Protein AF-A0A4Q6FA41-F1 (afdb_monomer_lite)

pLDDT: mean 92.42, std 6.44, range [72.94, 98.56]

Radius of gyration: 30.74 Å; chains: 1; bounding box: 58×24×78 Å

Secondary structure (DSSP, 8-state):
-HHHHHHHHHHHHHHHHHHHS-HHHHHHHHHHHHHHHHHHHHHHHHHHHHHHHHHHHHHHHHHHHHHHHHHHHHHHHHTT-TT----PPTT-S-HHHHHHHHHHHHHHHT-

Structure (mmCIF, N/CA/C/O backbone):
data_AF-A0A4Q6FA41-F1
#
_entry.id   AF-A0A4Q6FA41-F1
#
loop_
_atom_site.group_PDB
_atom_site.id
_atom_site.type_symbol
_atom_site.label_atom_id
_atom_site.label_alt_id
_atom_site.label_comp_id
_atom_site.label_asym_id
_atom_site.label_entity_id
_atom_site.label_seq_id
_atom_site.pdbx_PDB_ins_code
_atom_site.Cartn_x
_atom_site.Cartn_y
_atom_site.Cartn_z
_atom_site.occupancy
_atom_site.B_iso_or_equiv
_atom_site.auth_seq_id
_atom_site.auth_comp_id
_atom_site.auth_asym_id
_atom_site.auth_atom_id
_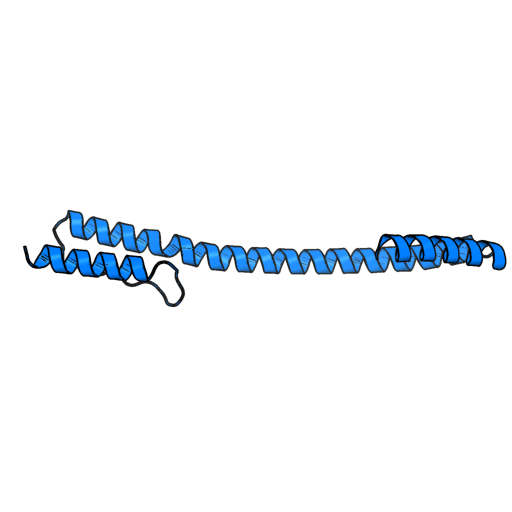atom_site.pdbx_PDB_model_num
ATOM 1 N N . MET A 1 1 ? 16.325 -17.301 -21.383 1.00 73.56 1 MET A N 1
ATOM 2 C CA . MET A 1 1 ? 15.711 -16.419 -22.402 1.00 73.56 1 MET A CA 1
ATOM 3 C C . MET A 1 1 ? 16.517 -15.136 -22.595 1.00 73.56 1 MET A C 1
ATOM 5 O O . MET A 1 1 ? 17.064 -14.962 -23.673 1.00 73.56 1 MET A O 1
ATOM 9 N N . PHE A 1 2 ? 16.708 -14.307 -21.562 1.00 78.25 2 PHE A N 1
ATOM 10 C CA . PHE A 1 2 ? 17.485 -13.058 -21.660 1.00 78.25 2 PHE A CA 1
ATOM 11 C C . PHE A 1 2 ? 18.937 -13.233 -22.136 1.00 78.25 2 PHE A C 1
ATOM 13 O O . PHE A 1 2 ? 19.375 -12.497 -23.010 1.00 78.25 2 PHE A O 1
ATOM 20 N N . THR A 1 3 ? 19.657 -14.255 -21.662 1.00 84.88 3 THR A N 1
ATOM 21 C CA . THR A 1 3 ? 21.039 -14.541 -22.101 1.00 84.88 3 THR A CA 1
ATOM 22 C C . THR A 1 3 ? 21.133 -14.858 -23.595 1.00 84.88 3 THR A C 1
ATOM 24 O O . THR A 1 3 ? 22.077 -14.445 -24.255 1.00 84.88 3 THR A O 1
ATOM 27 N N . ILE A 1 4 ? 20.138 -15.561 -24.147 1.00 87.44 4 ILE A N 1
ATOM 28 C CA . ILE A 1 4 ? 20.104 -15.930 -25.570 1.00 87.44 4 ILE A CA 1
ATOM 29 C C . ILE A 1 4 ? 19.866 -14.682 -26.422 1.00 87.44 4 ILE A C 1
ATOM 31 O O . ILE A 1 4 ? 20.550 -14.494 -27.423 1.00 87.44 4 ILE A O 1
ATOM 35 N N . ILE A 1 5 ? 18.936 -13.817 -26.005 1.00 85.06 5 ILE A N 1
ATOM 36 C CA . ILE A 1 5 ? 18.652 -12.544 -26.682 1.00 85.06 5 ILE A CA 1
ATOM 37 C C . ILE A 1 5 ? 19.896 -11.652 -26.659 1.00 85.06 5 ILE A C 1
ATOM 39 O O . ILE A 1 5 ? 20.304 -11.150 -27.700 1.00 85.06 5 ILE A O 1
ATOM 43 N N . TYR A 1 6 ? 20.541 -11.531 -25.498 1.00 81.31 6 TYR A N 1
ATOM 44 C CA . TYR A 1 6 ? 21.761 -10.747 -25.329 1.00 81.31 6 TYR A CA 1
ATOM 45 C C . TYR A 1 6 ? 22.886 -11.243 -26.248 1.00 81.31 6 TYR A C 1
ATOM 47 O O . TYR A 1 6 ? 23.408 -10.478 -27.049 1.00 81.31 6 TYR A O 1
ATOM 55 N N . VAL A 1 7 ? 23.211 -12.540 -26.219 1.00 89.56 7 VAL A N 1
ATOM 56 C CA . VAL A 1 7 ? 24.285 -13.108 -27.054 1.00 89.56 7 VAL A CA 1
ATOM 57 C C . VAL A 1 7 ? 23.999 -12.955 -28.552 1.00 89.56 7 VAL A C 1
ATOM 59 O O . VAL A 1 7 ? 24.913 -12.646 -29.313 1.00 89.56 7 VAL A O 1
ATOM 62 N N . ASN A 1 8 ? 22.750 -13.144 -28.992 1.00 89.12 8 ASN A N 1
ATOM 63 C CA . ASN A 1 8 ? 22.390 -12.955 -30.402 1.00 89.12 8 ASN A CA 1
ATOM 64 C C . ASN A 1 8 ? 22.478 -11.486 -30.831 1.00 89.12 8 ASN A C 1
ATOM 66 O O . ASN A 1 8 ? 22.925 -11.214 -31.941 1.00 89.12 8 ASN A O 1
ATOM 70 N N . PHE A 1 9 ? 22.107 -10.550 -29.955 1.00 86.44 9 PHE A N 1
ATOM 71 C CA . PHE A 1 9 ? 22.211 -9.120 -30.234 1.00 86.44 9 PHE A CA 1
ATOM 72 C C . PHE A 1 9 ? 23.669 -8.674 -30.413 1.00 86.44 9 PHE A C 1
ATOM 74 O O . PHE A 1 9 ? 23.971 -7.982 -31.379 1.00 86.44 9 PHE A O 1
ATOM 81 N N . TYR A 1 10 ? 24.583 -9.135 -29.551 1.00 84.12 10 TYR A N 1
ATOM 82 C CA . TYR A 1 10 ? 26.016 -8.839 -29.693 1.00 84.12 10 TYR A CA 1
ATOM 83 C C . TYR A 1 10 ? 26.604 -9.403 -30.989 1.00 84.12 10 TYR A C 1
ATOM 85 O O . TYR A 1 10 ? 27.302 -8.691 -31.699 1.00 84.12 10 TYR A O 1
ATOM 93 N N . ARG A 1 11 ? 26.264 -10.647 -31.354 1.00 89.81 11 ARG A N 1
ATOM 94 C CA . ARG A 1 11 ? 26.722 -11.233 -32.628 1.00 89.81 11 ARG A CA 1
ATOM 95 C C . ARG A 1 11 ? 26.193 -10.483 -33.845 1.00 89.81 11 ARG A C 1
ATOM 97 O O . ARG A 1 11 ? 26.917 -10.317 -34.817 1.00 89.81 11 ARG A O 1
ATOM 104 N N . PHE A 1 12 ? 24.929 -10.065 -33.807 1.00 86.44 12 PHE A N 1
ATOM 105 C CA . PHE A 1 12 ? 24.342 -9.262 -34.874 1.00 86.44 12 PHE A CA 1
ATOM 106 C C . PHE A 1 12 ? 25.046 -7.908 -34.996 1.00 86.44 12 PHE A C 1
ATOM 108 O O . PHE A 1 12 ? 25.385 -7.498 -36.100 1.00 86.44 12 PHE A O 1
ATOM 115 N N . TYR A 1 13 ? 25.307 -7.249 -33.866 1.00 82.56 13 TYR A N 1
ATOM 116 C CA . TYR A 1 13 ? 26.037 -5.987 -33.822 1.00 82.56 13 TYR A CA 1
ATOM 117 C C . TYR A 1 13 ? 27.440 -6.106 -34.431 1.00 82.56 13 TYR A C 1
ATOM 119 O O . TYR A 1 13 ? 27.781 -5.325 -35.318 1.00 82.56 13 TYR A O 1
ATOM 127 N N . ASP A 1 14 ? 28.213 -7.117 -34.023 1.00 84.19 14 ASP A N 1
ATOM 128 C CA . ASP A 1 14 ? 29.558 -7.359 -34.558 1.00 84.19 14 ASP A CA 1
ATOM 129 C C . ASP A 1 14 ? 29.528 -7.615 -36.075 1.00 84.19 14 ASP A C 1
ATOM 131 O O . ASP A 1 14 ? 30.332 -7.048 -36.813 1.00 84.19 14 ASP A O 1
ATOM 135 N N . LEU A 1 15 ? 28.553 -8.393 -36.559 1.00 84.19 15 LEU A N 1
ATOM 136 C CA . LEU A 1 15 ? 28.385 -8.698 -37.983 1.00 84.19 15 LEU A CA 1
ATOM 137 C C . LEU A 1 15 ? 28.007 -7.460 -38.810 1.00 84.19 15 LEU A C 1
ATOM 139 O O . LEU A 1 15 ? 28.502 -7.285 -39.919 1.00 84.19 15 LEU A O 1
ATOM 143 N N . VAL A 1 16 ? 27.148 -6.580 -38.289 1.00 83.06 16 VAL A N 1
ATOM 144 C CA . VAL A 1 16 ? 26.809 -5.317 -38.965 1.00 83.06 16 VAL A CA 1
ATOM 145 C C . VAL A 1 16 ? 28.043 -4.426 -39.082 1.00 83.06 16 VAL A C 1
ATOM 147 O O . VAL A 1 16 ? 28.283 -3.872 -40.153 1.00 83.06 16 VAL A O 1
ATOM 150 N N . LEU A 1 17 ? 28.843 -4.323 -38.018 1.00 81.69 17 LEU A N 1
ATOM 151 C CA . LEU A 1 17 ? 30.077 -3.537 -38.020 1.00 81.69 17 LEU A CA 1
ATOM 152 C C . LEU A 1 17 ? 31.117 -4.067 -39.010 1.00 81.69 17 LEU A C 1
ATOM 154 O O . LEU A 1 17 ? 31.739 -3.276 -39.714 1.00 81.69 17 LEU A O 1
ATOM 158 N N . GLU A 1 18 ? 31.281 -5.388 -39.080 1.00 83.94 18 GLU A N 1
ATOM 159 C CA . GLU A 1 18 ? 32.205 -6.043 -40.010 1.00 83.94 18 GLU A CA 1
ATOM 160 C C . GLU A 1 18 ? 31.796 -5.835 -41.477 1.00 83.94 18 GLU A C 1
ATOM 162 O O . GLU A 1 18 ? 32.654 -5.689 -42.345 1.00 83.94 18 GLU A O 1
ATOM 167 N N . LEU A 1 19 ? 30.490 -5.779 -41.761 1.00 81.31 19 LEU A N 1
ATOM 168 C CA . LEU A 1 19 ? 29.971 -5.664 -43.125 1.00 81.31 19 LEU A CA 1
ATOM 169 C C . LEU A 1 19 ? 29.823 -4.228 -43.642 1.00 81.31 19 LEU A C 1
ATOM 171 O O . LEU A 1 19 ? 29.673 -4.058 -44.852 1.00 81.31 19 LEU A O 1
ATOM 175 N N . THR A 1 20 ? 29.804 -3.210 -42.773 1.00 74.50 20 THR A N 1
ATOM 176 C CA . THR A 1 20 ? 29.440 -1.843 -43.196 1.00 74.50 20 THR A CA 1
ATOM 177 C C . THR A 1 20 ? 30.549 -0.798 -43.129 1.00 74.50 20 THR A C 1
ATOM 179 O O . THR A 1 20 ? 30.380 0.230 -43.762 1.00 74.50 20 THR A O 1
ATOM 182 N N . ASP A 1 21 ? 31.671 -0.996 -42.430 1.00 79.44 21 ASP A N 1
ATOM 183 C CA . ASP A 1 21 ? 32.702 0.050 -42.182 1.00 79.44 21 ASP A CA 1
ATOM 184 C C . ASP A 1 21 ? 32.140 1.376 -41.592 1.00 79.44 21 ASP A C 1
ATOM 186 O O . ASP A 1 21 ? 32.838 2.371 -41.424 1.00 79.44 21 ASP A O 1
ATOM 190 N N . LEU A 1 22 ? 30.861 1.380 -41.192 1.00 81.50 22 LEU A N 1
ATOM 191 C CA . LEU A 1 22 ? 30.103 2.506 -40.640 1.00 81.50 22 LEU A CA 1
ATOM 192 C C . LEU A 1 22 ? 30.112 2.471 -39.108 1.00 81.50 22 LEU A C 1
ATOM 194 O O . LEU A 1 22 ? 29.097 2.695 -38.446 1.00 81.50 22 LEU A O 1
ATOM 198 N N . ARG A 1 23 ? 31.262 2.131 -38.517 1.00 79.62 23 ARG A N 1
ATOM 199 C CA . ARG A 1 23 ? 31.352 1.857 -37.077 1.00 79.62 23 ARG A CA 1
ATOM 200 C C . ARG A 1 23 ? 30.878 3.022 -36.223 1.00 79.62 23 ARG A C 1
ATOM 202 O O . ARG A 1 23 ? 30.188 2.799 -35.228 1.00 79.62 23 ARG A O 1
ATOM 209 N N . GLU A 1 24 ? 31.235 4.238 -36.610 1.00 84.38 24 GLU A N 1
ATOM 210 C CA . GLU A 1 24 ? 30.852 5.447 -35.886 1.00 84.38 24 GLU A CA 1
ATOM 211 C C . GLU A 1 24 ? 29.346 5.721 -36.003 1.00 84.38 24 GLU A C 1
ATOM 213 O O . GLU A 1 24 ? 28.680 5.813 -34.974 1.00 84.38 24 GLU A O 1
ATOM 218 N N . GLU A 1 25 ? 28.778 5.709 -37.215 1.00 86.38 25 GLU A N 1
ATOM 219 C CA . GLU A 1 25 ? 27.338 5.931 -37.440 1.00 86.38 25 GLU A CA 1
ATOM 220 C C . GLU A 1 25 ? 26.462 4.906 -36.705 1.00 86.38 25 GLU A C 1
ATOM 222 O O . GLU A 1 25 ? 25.506 5.270 -36.018 1.00 86.38 25 GLU A O 1
ATOM 227 N N . VAL A 1 26 ? 26.801 3.614 -36.789 1.00 84.38 26 VAL A N 1
ATOM 228 C CA . VAL A 1 26 ? 26.044 2.556 -36.099 1.00 84.38 26 VAL A CA 1
ATOM 229 C C . VAL A 1 26 ? 26.127 2.737 -34.581 1.00 84.38 26 VAL A C 1
ATOM 231 O O . VAL A 1 26 ? 25.121 2.586 -33.883 1.00 84.38 26 VAL A O 1
ATOM 234 N N . THR A 1 27 ? 27.303 3.096 -34.059 1.00 83.25 27 THR A N 1
ATOM 235 C CA . THR A 1 27 ? 27.495 3.334 -32.622 1.00 83.25 27 THR A CA 1
ATOM 236 C C . THR A 1 27 ? 26.678 4.537 -32.143 1.00 83.25 27 THR A C 1
ATOM 238 O O . THR A 1 27 ? 26.032 4.459 -31.096 1.00 83.25 27 THR A O 1
ATOM 241 N N . GLU A 1 28 ? 26.656 5.637 -32.897 1.00 88.69 28 GLU A N 1
ATOM 242 C CA . GLU A 1 28 ? 25.869 6.829 -32.562 1.00 88.69 28 GLU A CA 1
ATOM 243 C C . GLU A 1 28 ? 24.365 6.552 -32.563 1.00 88.69 28 GLU A C 1
ATOM 245 O O . GLU A 1 28 ? 23.667 6.899 -31.603 1.00 88.69 28 GLU A O 1
ATOM 250 N N . ILE A 1 29 ? 23.870 5.857 -33.592 1.00 88.06 29 ILE A N 1
ATOM 251 C CA . ILE A 1 29 ? 22.463 5.463 -33.681 1.00 88.06 29 ILE A CA 1
ATOM 252 C C . ILE A 1 29 ? 22.088 4.618 -32.462 1.00 88.06 29 ILE A C 1
ATOM 254 O O . ILE A 1 29 ? 21.125 4.940 -31.761 1.00 88.06 29 ILE A O 1
ATOM 258 N N . LEU A 1 30 ? 22.864 3.580 -32.146 1.00 85.25 30 LEU A N 1
ATOM 259 C CA . LEU A 1 30 ? 22.582 2.722 -30.994 1.00 85.25 30 LEU A CA 1
ATOM 260 C C . LEU A 1 30 ? 22.643 3.478 -29.670 1.00 85.25 30 LEU A C 1
ATOM 262 O O . LEU A 1 30 ? 21.768 3.280 -28.829 1.00 85.25 30 LEU A O 1
ATOM 266 N N . ASN A 1 31 ? 23.615 4.372 -29.488 1.00 87.50 31 ASN A N 1
ATOM 267 C CA . ASN A 1 31 ? 23.694 5.207 -28.293 1.00 87.50 31 ASN A CA 1
ATOM 268 C C . ASN A 1 31 ? 22.444 6.079 -28.129 1.00 87.50 31 ASN A C 1
ATOM 270 O O . ASN A 1 31 ? 21.916 6.170 -27.019 1.00 87.50 31 ASN A O 1
ATOM 274 N N . SER A 1 32 ? 21.919 6.657 -29.213 1.00 91.00 32 SER A N 1
ATOM 275 C CA . SER A 1 32 ? 20.680 7.444 -29.164 1.00 91.00 32 SER A CA 1
ATOM 276 C C . SER A 1 32 ? 19.465 6.593 -28.758 1.00 91.00 32 SER A C 1
ATOM 278 O O . SER A 1 32 ? 18.689 6.989 -27.883 1.00 91.00 32 SER A O 1
ATOM 280 N N . TYR A 1 33 ? 19.344 5.375 -29.300 1.00 90.94 33 TYR A N 1
ATOM 281 C CA . TYR A 1 33 ? 18.287 4.431 -28.931 1.00 90.94 33 TYR A CA 1
ATOM 282 C C . TYR A 1 33 ? 18.412 3.954 -27.483 1.00 90.94 33 TYR A C 1
ATOM 284 O O . TYR A 1 33 ? 17.406 3.882 -26.772 1.00 90.94 33 TYR A O 1
ATOM 292 N N . ILE A 1 34 ? 19.628 3.648 -27.022 1.00 89.69 34 ILE A N 1
ATOM 293 C CA . ILE A 1 34 ? 19.894 3.231 -25.642 1.00 89.69 34 ILE A CA 1
ATOM 294 C C . ILE A 1 34 ? 19.538 4.365 -24.683 1.00 89.69 34 ILE A C 1
ATOM 296 O O . ILE A 1 34 ? 18.799 4.130 -23.730 1.00 89.69 34 ILE A O 1
ATOM 300 N N . GLN A 1 35 ? 19.992 5.595 -24.939 1.00 91.94 35 GLN A N 1
ATOM 301 C CA . GLN A 1 35 ? 19.670 6.749 -24.095 1.00 91.94 35 GLN A CA 1
ATOM 302 C C . GLN A 1 35 ? 18.162 7.007 -24.037 1.00 91.94 35 GLN A C 1
ATOM 304 O O . GLN A 1 35 ? 17.613 7.144 -22.943 1.00 91.94 35 GLN A O 1
ATOM 309 N N . GLY A 1 36 ? 17.472 6.995 -25.182 1.00 93.75 36 GLY A N 1
ATOM 310 C CA . GLY A 1 36 ? 16.015 7.134 -25.221 1.00 93.75 36 GLY A CA 1
ATOM 311 C C . GLY A 1 36 ? 15.311 6.032 -24.426 1.00 93.75 36 GLY A C 1
ATOM 312 O O . GLY A 1 36 ? 14.436 6.311 -23.607 1.00 93.75 36 GLY A O 1
ATOM 313 N N . THR A 1 37 ? 15.742 4.782 -24.600 1.00 92.81 37 THR A N 1
ATOM 314 C CA . THR A 1 37 ? 15.199 3.631 -23.864 1.00 92.81 37 THR A CA 1
ATOM 315 C C . THR A 1 37 ? 15.428 3.765 -22.359 1.00 92.81 37 THR A C 1
ATOM 317 O O . THR A 1 37 ? 14.507 3.529 -21.580 1.00 92.81 37 THR A O 1
ATOM 320 N N . LEU A 1 38 ? 16.622 4.186 -21.930 1.00 95.06 38 LEU A N 1
ATOM 321 C CA . LEU A 1 38 ? 16.942 4.403 -20.519 1.00 95.06 38 LEU A CA 1
ATOM 322 C C . LEU A 1 38 ? 16.059 5.488 -19.896 1.00 95.06 38 LEU A C 1
ATOM 324 O O . LEU A 1 38 ? 15.543 5.281 -18.800 1.00 95.06 38 LEU A O 1
ATOM 328 N N . VAL A 1 39 ? 15.826 6.604 -20.592 1.00 96.81 39 VAL A N 1
ATOM 329 C CA . VAL A 1 39 ? 14.930 7.671 -20.110 1.00 96.81 39 VAL A CA 1
ATOM 330 C C . VAL A 1 39 ? 13.511 7.140 -19.898 1.00 96.81 39 VAL A C 1
ATOM 332 O O . VAL A 1 39 ? 12.928 7.356 -18.833 1.00 96.81 39 VAL A O 1
ATOM 335 N N . TRP A 1 40 ? 12.968 6.391 -20.861 1.00 96.75 40 TRP A N 1
ATOM 336 C CA . TRP A 1 40 ? 11.638 5.787 -20.733 1.00 96.75 40 TRP A CA 1
ATOM 337 C C . TRP A 1 40 ? 11.560 4.753 -19.609 1.00 96.75 40 TRP A C 1
ATOM 339 O O . TRP A 1 40 ? 10.575 4.731 -18.871 1.00 96.75 40 TRP A O 1
ATOM 349 N N . LEU A 1 41 ? 12.595 3.927 -19.438 1.00 96.75 41 LEU A N 1
ATOM 350 C CA . LEU A 1 41 ? 12.668 2.954 -18.347 1.00 96.75 41 LEU A CA 1
ATOM 351 C C . LEU A 1 41 ? 12.698 3.635 -16.977 1.00 96.75 41 LEU A C 1
ATOM 353 O O . LEU A 1 41 ? 11.972 3.216 -16.077 1.00 96.75 41 LEU A O 1
ATOM 357 N N . LEU A 1 42 ? 13.491 4.698 -16.819 1.00 97.31 42 LEU A N 1
ATOM 358 C CA . LEU A 1 42 ? 13.547 5.464 -15.573 1.00 97.31 42 LEU A CA 1
ATOM 359 C C . LEU A 1 42 ? 12.205 6.134 -15.268 1.00 97.31 42 LEU A C 1
ATOM 361 O O . LEU A 1 42 ? 11.746 6.082 -14.128 1.00 97.31 42 LEU A O 1
ATOM 365 N N . LEU A 1 43 ? 11.545 6.705 -16.279 1.00 98.12 43 LEU A N 1
ATOM 366 C CA . LEU A 1 43 ? 10.216 7.294 -16.124 1.00 98.12 43 LEU A CA 1
ATOM 367 C C . LEU A 1 43 ? 9.183 6.239 -15.701 1.00 98.12 43 LEU A C 1
ATOM 369 O O . LEU A 1 43 ? 8.433 6.455 -14.751 1.00 98.12 43 LEU A O 1
ATOM 373 N N . ALA A 1 44 ? 9.167 5.083 -16.368 1.00 97.50 44 ALA A N 1
ATOM 374 C CA . ALA A 1 44 ? 8.266 3.983 -16.037 1.00 97.50 44 ALA A CA 1
ATOM 375 C C . ALA A 1 44 ? 8.508 3.463 -14.613 1.00 97.50 44 ALA A C 1
ATOM 377 O O . ALA A 1 44 ? 7.555 3.273 -13.855 1.00 97.50 44 ALA A O 1
ATOM 378 N N . PHE A 1 45 ? 9.774 3.291 -14.222 1.00 98.06 45 PHE A N 1
ATOM 379 C CA . PHE A 1 45 ? 10.146 2.890 -12.868 1.00 98.06 45 PHE A CA 1
ATOM 380 C C . PHE A 1 45 ? 9.692 3.918 -11.829 1.00 98.06 45 PHE A C 1
ATOM 382 O O . PHE A 1 45 ? 9.130 3.547 -10.801 1.00 98.06 45 PHE A O 1
ATOM 389 N N . PHE A 1 46 ? 9.880 5.208 -12.106 1.00 98.31 46 PHE A N 1
ATOM 390 C CA . PHE A 1 46 ? 9.453 6.280 -11.215 1.00 98.31 46 PHE A CA 1
ATOM 391 C C . PHE A 1 46 ? 7.931 6.295 -11.023 1.00 98.31 46 PHE A C 1
ATOM 393 O O . PHE A 1 46 ? 7.452 6.345 -9.891 1.00 98.31 46 PHE A O 1
ATOM 400 N N . VAL A 1 47 ? 7.157 6.169 -12.104 1.00 98.50 47 VAL A N 1
ATOM 401 C CA . VAL A 1 47 ? 5.689 6.077 -12.033 1.00 98.50 47 VAL A CA 1
ATOM 402 C C . VAL A 1 47 ? 5.254 4.841 -11.245 1.00 98.50 47 VAL A C 1
ATOM 404 O O . VAL A 1 47 ? 4.413 4.942 -10.351 1.00 98.50 47 VAL A O 1
ATOM 407 N N . TYR A 1 48 ? 5.854 3.682 -11.520 1.00 98.25 48 TYR A N 1
ATOM 408 C CA . TYR A 1 48 ? 5.583 2.448 -10.783 1.00 98.25 48 TYR A CA 1
ATOM 409 C C . TYR A 1 48 ? 5.882 2.591 -9.284 1.00 98.25 48 TYR A C 1
ATOM 411 O O . TYR A 1 48 ? 5.079 2.178 -8.441 1.00 98.25 48 TYR A O 1
ATOM 419 N N . PHE A 1 49 ? 7.012 3.212 -8.944 1.00 98.44 49 PHE A N 1
ATOM 420 C CA . PHE A 1 49 ? 7.394 3.492 -7.567 1.00 98.44 49 PHE A CA 1
ATOM 421 C C . PHE A 1 49 ? 6.352 4.372 -6.868 1.00 98.44 49 PHE A C 1
ATOM 423 O O . PHE A 1 49 ? 5.879 4.011 -5.790 1.00 98.44 49 PHE A O 1
ATOM 430 N N . LEU A 1 50 ? 5.923 5.471 -7.498 1.00 98.56 50 LEU A N 1
ATOM 431 C CA . LEU A 1 50 ? 4.900 6.360 -6.939 1.00 98.56 50 LEU A CA 1
ATOM 432 C C . LEU A 1 50 ? 3.568 5.642 -6.698 1.00 98.56 50 LEU A C 1
ATOM 434 O O . LEU A 1 50 ? 2.973 5.798 -5.630 1.00 98.56 50 LEU A O 1
ATOM 438 N N . ILE A 1 51 ? 3.119 4.823 -7.653 1.00 98.56 51 ILE A N 1
ATOM 439 C CA . ILE A 1 51 ? 1.897 4.019 -7.509 1.00 98.56 51 ILE A CA 1
ATOM 440 C C . ILE A 1 51 ? 2.035 3.054 -6.327 1.00 98.56 51 ILE A C 1
ATOM 442 O O . ILE A 1 51 ? 1.150 2.982 -5.476 1.00 98.56 51 ILE A O 1
ATOM 446 N N . THR A 1 52 ? 3.163 2.350 -6.238 1.00 98.31 52 THR A N 1
ATOM 447 C CA . THR A 1 52 ? 3.425 1.372 -5.175 1.00 98.31 52 THR A CA 1
ATOM 448 C C . THR A 1 52 ? 3.437 2.031 -3.797 1.00 98.31 52 THR A C 1
ATOM 450 O O . THR A 1 52 ? 2.809 1.524 -2.865 1.00 98.31 52 THR A O 1
ATOM 453 N N . VAL A 1 53 ? 4.095 3.186 -3.660 1.00 98.38 53 VAL A N 1
ATOM 454 C CA . VAL A 1 53 ? 4.104 3.971 -2.418 1.00 98.38 53 VAL A CA 1
ATOM 455 C C . VAL A 1 53 ? 2.693 4.440 -2.064 1.00 98.38 53 VAL A C 1
ATOM 457 O O . VAL A 1 53 ? 2.265 4.267 -0.924 1.00 98.38 53 VAL A O 1
ATOM 460 N N . GLY A 1 54 ? 1.937 4.963 -3.034 1.00 98.19 54 GLY A N 1
ATOM 461 C CA . GLY A 1 54 ? 0.559 5.409 -2.821 1.00 98.19 54 GLY A CA 1
ATOM 462 C C . GLY A 1 54 ? -0.356 4.289 -2.319 1.00 98.19 54 GLY A C 1
ATOM 463 O O . GLY A 1 54 ? -1.060 4.461 -1.321 1.00 98.19 54 GLY A O 1
ATOM 464 N N . ILE A 1 55 ? -0.293 3.113 -2.952 1.00 97.44 55 ILE A N 1
ATOM 465 C CA . ILE A 1 55 ? -1.037 1.920 -2.525 1.00 97.44 55 ILE A CA 1
ATOM 466 C C . ILE A 1 55 ? -0.598 1.491 -1.120 1.00 97.44 55 ILE A C 1
ATOM 468 O O . ILE A 1 55 ? -1.441 1.243 -0.258 1.00 97.44 55 ILE A O 1
ATOM 472 N N . SER A 1 56 ? 0.709 1.454 -0.856 1.00 97.00 56 SER A N 1
ATOM 473 C CA . SER A 1 56 ? 1.249 1.036 0.443 1.00 97.00 56 SER A CA 1
ATOM 474 C C . SER A 1 56 ? 0.762 1.936 1.581 1.00 97.00 56 SER A C 1
ATOM 476 O O . SER A 1 56 ? 0.317 1.439 2.617 1.00 97.00 56 SER A O 1
ATOM 478 N N . ILE A 1 57 ? 0.779 3.256 1.382 1.00 96.44 57 ILE A N 1
ATOM 479 C CA . ILE A 1 57 ? 0.273 4.235 2.353 1.00 96.44 57 ILE A CA 1
ATOM 480 C C . ILE A 1 57 ? -1.230 4.037 2.577 1.00 96.44 57 ILE A C 1
ATOM 482 O O . ILE A 1 57 ? -1.679 3.970 3.724 1.00 96.44 57 ILE A O 1
ATOM 486 N N . PHE A 1 58 ? -2.006 3.887 1.499 1.00 94.69 58 PHE A N 1
ATOM 487 C CA . PHE A 1 58 ? -3.451 3.673 1.577 1.00 94.69 58 PHE A CA 1
ATOM 488 C C . PHE A 1 58 ? -3.814 2.436 2.415 1.00 94.69 58 PHE A C 1
ATOM 490 O O . PHE A 1 58 ? -4.644 2.524 3.323 1.00 94.69 58 PHE A O 1
ATOM 497 N N . PHE A 1 59 ? -3.160 1.299 2.168 1.00 94.19 59 PHE A N 1
ATOM 498 C CA . PHE A 1 59 ? -3.388 0.076 2.943 1.00 94.19 59 PHE A CA 1
ATOM 499 C C . PHE A 1 59 ? -2.892 0.195 4.388 1.00 94.19 59 PHE A C 1
ATOM 501 O O . PHE A 1 59 ? -3.588 -0.223 5.312 1.00 94.19 59 PHE A O 1
ATOM 508 N N . THR A 1 60 ? -1.737 0.825 4.610 1.00 95.00 60 THR A N 1
ATOM 509 C CA . THR A 1 60 ? -1.177 1.012 5.957 1.00 95.00 60 THR A CA 1
ATOM 510 C C . THR A 1 60 ? -2.113 1.829 6.847 1.00 95.00 60 THR A C 1
ATOM 512 O O . THR A 1 60 ? -2.347 1.465 8.000 1.00 95.00 60 THR A O 1
ATOM 515 N N . HIS A 1 61 ? -2.725 2.893 6.320 1.00 91.44 61 HIS A N 1
ATOM 516 C CA . HIS A 1 61 ? -3.698 3.677 7.083 1.00 91.44 61 HIS A CA 1
ATOM 517 C C . HIS A 1 61 ? -4.958 2.884 7.443 1.00 91.44 61 HIS A C 1
ATOM 519 O O . HIS A 1 61 ? -5.474 3.056 8.548 1.00 91.44 61 HIS A O 1
ATOM 525 N N . ARG A 1 62 ? -5.422 1.991 6.562 1.00 93.31 62 ARG A N 1
ATOM 526 C CA . ARG A 1 62 ? -6.572 1.107 6.824 1.00 93.31 62 ARG A CA 1
ATOM 527 C C . ARG A 1 62 ? -6.277 -0.000 7.836 1.00 93.31 62 ARG A C 1
ATOM 529 O O . ARG A 1 62 ? -7.197 -0.473 8.496 1.00 93.31 62 ARG A O 1
ATOM 536 N N . LEU A 1 63 ? -5.010 -0.387 7.981 1.00 93.56 63 LEU A N 1
ATOM 537 C CA . LEU A 1 63 ? -4.549 -1.333 9.001 1.00 93.56 63 LEU A CA 1
ATOM 538 C C . LEU A 1 63 ? -4.358 -0.659 10.367 1.00 93.56 63 LEU A C 1
ATOM 540 O O . LEU A 1 63 ? -4.801 -1.180 11.386 1.00 93.56 63 LEU A O 1
ATOM 544 N N . ILE A 1 64 ? -3.706 0.507 10.408 1.00 94.25 64 ILE A N 1
ATOM 545 C CA . ILE A 1 64 ? -3.358 1.181 11.670 1.00 94.25 64 ILE A CA 1
ATOM 546 C C . ILE A 1 64 ? -4.539 1.989 12.227 1.00 94.25 64 ILE A C 1
ATOM 548 O O . ILE A 1 64 ? -4.688 2.084 13.445 1.00 94.25 64 ILE A O 1
ATOM 552 N N . GLY A 1 65 ? -5.406 2.546 11.377 1.00 91.12 65 GLY A N 1
ATOM 553 C CA . GLY A 1 65 ? -6.565 3.356 11.781 1.00 91.12 65 GLY A CA 1
ATOM 554 C C . GLY A 1 65 ? -7.446 2.725 12.876 1.00 91.12 65 GLY A C 1
ATOM 555 O O . GLY A 1 65 ? -7.695 3.387 13.892 1.00 91.12 65 GLY A O 1
ATOM 556 N N . PRO A 1 66 ? -7.849 1.446 12.745 1.00 95.88 66 PRO A N 1
ATOM 557 C CA . PRO A 1 66 ? -8.639 0.721 13.745 1.00 95.88 66 PRO A CA 1
ATOM 558 C C . PRO A 1 66 ? -8.062 0.727 15.161 1.00 95.88 66 PRO A C 1
ATOM 560 O O . PRO A 1 66 ? -8.812 0.749 16.137 1.00 95.88 66 PRO A O 1
ATOM 563 N N . THR A 1 67 ? -6.735 0.786 15.306 1.00 95.69 67 THR A N 1
ATOM 564 C CA . THR A 1 67 ? -6.072 0.709 16.618 1.00 95.69 67 THR A CA 1
ATOM 565 C C . THR A 1 67 ? -6.505 1.828 17.568 1.00 95.69 67 THR A C 1
ATOM 567 O O . THR A 1 67 ? -6.641 1.601 18.774 1.00 95.69 67 THR A O 1
ATOM 570 N N . TYR A 1 68 ? -6.781 3.029 17.047 1.00 95.19 68 TYR A N 1
ATOM 571 C CA . TYR A 1 68 ? -7.287 4.138 17.853 1.00 95.19 68 TYR A CA 1
ATOM 572 C C . TYR A 1 68 ? -8.713 3.868 18.349 1.00 95.19 68 TYR A C 1
ATOM 574 O O . TYR A 1 68 ? -9.018 4.101 19.522 1.00 95.19 68 TYR A O 1
ATOM 582 N N . ALA A 1 69 ? -9.572 3.339 17.473 1.00 95.69 69 ALA A N 1
ATOM 583 C CA . ALA A 1 69 ? -10.949 2.991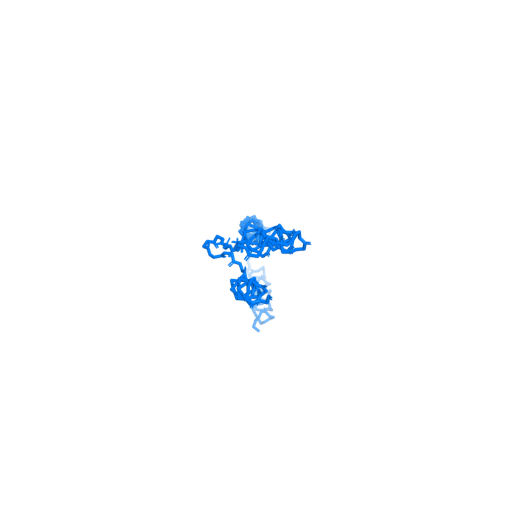 17.804 1.00 95.69 69 ALA A CA 1
ATOM 584 C C . ALA A 1 69 ? -10.996 1.892 18.879 1.00 95.69 69 ALA A C 1
ATOM 586 O O . ALA A 1 69 ? -11.698 2.049 19.880 1.00 95.69 69 ALA A O 1
ATOM 587 N N . PHE A 1 70 ? -10.169 0.851 18.737 1.00 97.75 70 PHE A N 1
ATOM 588 C CA . PHE A 1 70 ? -10.030 -0.213 19.733 1.00 97.75 70 PHE A CA 1
ATOM 589 C C . PHE A 1 70 ? -9.557 0.323 21.081 1.00 97.75 70 PHE A C 1
ATOM 591 O O . PHE A 1 70 ? -10.208 0.087 22.096 1.00 97.75 70 PHE A O 1
ATOM 598 N N . ARG A 1 71 ? -8.478 1.117 21.113 1.00 97.50 71 ARG A N 1
ATOM 599 C CA . ARG A 1 71 ? -7.967 1.708 22.363 1.00 97.50 71 ARG A CA 1
ATOM 600 C C . ARG A 1 71 ? -9.014 2.562 23.068 1.00 97.50 71 ARG A C 1
ATOM 602 O O . ARG A 1 71 ? -9.151 2.476 24.287 1.00 97.50 71 ARG A O 1
ATOM 609 N N . ARG A 1 72 ? -9.754 3.384 22.318 1.00 97.19 72 ARG A N 1
ATOM 610 C CA . ARG A 1 72 ? -10.832 4.209 22.873 1.00 97.19 72 ARG A CA 1
ATOM 611 C C . ARG A 1 72 ? -11.934 3.339 23.474 1.00 97.19 72 ARG A C 1
ATOM 613 O O . ARG A 1 72 ? -12.361 3.608 24.590 1.00 97.19 72 ARG A O 1
ATOM 620 N N . HIS A 1 73 ? -12.369 2.307 22.758 1.00 98.06 73 HIS A N 1
ATOM 621 C CA . HIS A 1 73 ? -13.433 1.422 23.215 1.00 98.06 73 HIS A CA 1
ATOM 622 C C . HIS A 1 73 ? -13.018 0.612 24.452 1.00 98.06 73 HIS A C 1
ATOM 624 O O . HIS A 1 73 ? -13.717 0.654 25.461 1.00 98.06 73 HIS A O 1
ATOM 630 N N . ILE A 1 74 ? -11.829 0.001 24.438 1.00 98.19 74 ILE A N 1
ATOM 631 C CA . ILE A 1 74 ? -11.255 -0.709 25.591 1.00 98.19 74 ILE A CA 1
ATOM 632 C C . ILE A 1 74 ? -11.183 0.216 26.813 1.00 98.19 74 ILE A C 1
ATOM 634 O O . ILE A 1 74 ? -11.583 -0.175 27.906 1.00 98.19 74 ILE A O 1
ATOM 638 N N . LYS A 1 75 ? -10.745 1.470 26.640 1.00 98.31 75 LYS A N 1
ATOM 639 C CA . LYS A 1 75 ? -10.691 2.449 27.736 1.00 98.31 75 LYS A CA 1
ATOM 640 C C . LYS A 1 75 ? -12.069 2.720 28.349 1.00 98.31 75 LYS A C 1
ATOM 642 O O . LYS A 1 75 ? -12.175 2.844 29.566 1.00 98.31 75 LYS A O 1
ATOM 647 N N . GLU A 1 76 ? -13.123 2.784 27.544 1.00 98.12 76 GLU A N 1
ATOM 648 C CA . GLU A 1 76 ? -14.491 2.936 28.053 1.00 98.12 76 GLU A CA 1
ATOM 649 C C . GLU A 1 76 ? -14.958 1.695 28.824 1.00 98.12 76 GLU A C 1
ATOM 651 O O . GLU A 1 76 ? -15.507 1.836 29.917 1.00 98.12 76 GLU A O 1
ATOM 656 N N . LEU A 1 77 ? -14.644 0.487 28.341 1.00 97.50 77 LEU A N 1
ATOM 657 C CA . LEU A 1 77 ? -14.927 -0.749 29.079 1.00 97.50 77 LEU A CA 1
ATOM 658 C C . LEU A 1 77 ? -14.207 -0.776 30.434 1.00 97.50 77 LEU A C 1
ATOM 660 O O . LEU A 1 77 ? -14.823 -1.100 31.446 1.00 97.50 77 LEU A O 1
ATOM 664 N N . THR A 1 78 ? -12.938 -0.351 30.492 1.00 97.44 78 THR A N 1
ATOM 665 C CA . THR A 1 78 ? -12.189 -0.274 31.765 1.00 97.44 78 THR A CA 1
ATOM 666 C C . THR A 1 78 ? -12.765 0.737 32.759 1.00 97.44 78 THR A C 1
ATOM 668 O O . THR A 1 78 ? -12.498 0.641 33.951 1.00 97.44 78 THR A O 1
ATOM 671 N N . ARG A 1 79 ? -13.574 1.697 32.292 1.00 97.56 79 ARG A N 1
ATOM 672 C CA . ARG A 1 79 ? -14.283 2.676 33.132 1.00 97.56 79 ARG A CA 1
ATOM 673 C C . ARG A 1 79 ? -15.673 2.198 33.566 1.00 97.56 79 ARG A C 1
ATOM 675 O O . ARG A 1 79 ? -16.400 2.965 34.186 1.00 97.56 79 ARG A O 1
ATOM 682 N N . GLY A 1 80 ? -16.054 0.968 33.216 1.00 96.44 80 GLY A N 1
ATOM 683 C CA . GLY A 1 80 ? -17.381 0.405 33.483 1.00 96.44 80 GLY A CA 1
ATOM 684 C C . GLY A 1 80 ? -18.453 0.809 32.465 1.00 96.44 80 GLY A C 1
ATOM 685 O O . GLY A 1 80 ? -19.624 0.489 32.646 1.00 96.44 80 GLY A O 1
ATOM 686 N N . ASN A 1 81 ? -18.093 1.499 31.376 1.00 97.06 81 ASN A N 1
ATOM 687 C CA . ASN A 1 81 ? -19.045 1.885 30.335 1.00 97.06 81 ASN A CA 1
ATOM 688 C C . ASN A 1 81 ? -19.226 0.760 29.299 1.00 97.06 81 ASN A C 1
ATOM 690 O O . ASN A 1 81 ? -18.731 0.833 28.171 1.00 97.06 81 ASN A O 1
ATOM 694 N N . TYR A 1 82 ? -19.982 -0.274 29.670 1.00 96.81 82 TYR A N 1
ATOM 695 C CA . TYR A 1 82 ? -20.270 -1.435 28.810 1.00 96.81 82 TYR A CA 1
ATOM 696 C C . TYR A 1 82 ? -21.288 -1.158 27.688 1.00 96.81 82 TYR A C 1
ATOM 698 O O . TYR A 1 82 ? -21.526 -2.005 26.827 1.00 96.81 82 TYR A O 1
ATOM 706 N N . ARG A 1 83 ? -21.869 0.049 27.646 1.00 96.19 83 ARG A N 1
ATOM 707 C CA . ARG A 1 83 ? -22.707 0.514 26.526 1.00 96.19 83 ARG A CA 1
ATOM 708 C C . ARG A 1 83 ? -21.889 1.040 25.348 1.00 96.19 83 ARG A C 1
ATOM 710 O O . ARG A 1 83 ? -22.448 1.254 24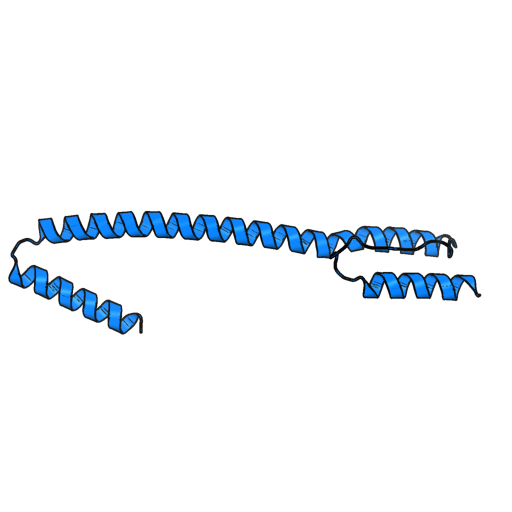.276 1.00 96.19 83 ARG A O 1
ATOM 717 N N . SER A 1 84 ? -20.586 1.258 25.534 1.00 96.94 84 SER A N 1
ATOM 718 C CA . SER A 1 84 ? -19.684 1.631 24.445 1.00 96.94 84 SER A CA 1
ATOM 719 C C . SER A 1 84 ? -19.745 0.589 23.325 1.00 96.94 84 SER A C 1
ATOM 721 O O . SER A 1 84 ? -19.924 -0.599 23.590 1.00 96.94 84 SER A O 1
ATOM 723 N N . ARG A 1 85 ? -19.601 1.023 22.074 1.00 97.06 85 ARG A N 1
ATOM 724 C CA . ARG A 1 85 ? -19.498 0.154 20.894 1.00 97.06 85 ARG A CA 1
ATOM 725 C C . ARG A 1 85 ? -18.424 0.697 19.962 1.00 97.06 85 ARG A C 1
ATOM 727 O O . ARG A 1 85 ? -18.215 1.912 19.900 1.00 97.06 85 ARG A O 1
ATOM 734 N N . VAL 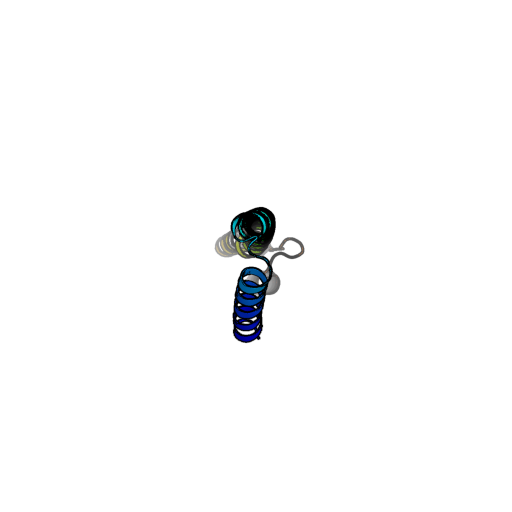A 1 86 ? -17.744 -0.191 19.250 1.00 97.12 86 VAL A N 1
ATOM 735 C CA . VAL A 1 86 ? -16.745 0.143 18.237 1.00 97.12 86 VAL A CA 1
ATOM 736 C C . VAL A 1 86 ? -17.255 -0.235 16.849 1.00 97.12 86 VAL A C 1
ATOM 738 O O . VAL A 1 86 ? -17.833 -1.294 16.648 1.00 97.12 86 VAL A O 1
ATOM 741 N N . SER A 1 87 ? -17.060 0.658 15.884 1.00 94.81 87 SER A N 1
ATOM 742 C CA . SER A 1 87 ? -17.379 0.441 14.474 1.00 94.81 87 SER A CA 1
ATOM 743 C C . SER A 1 87 ? -16.249 1.041 13.644 1.00 94.81 87 SER A C 1
ATOM 745 O O . SER A 1 87 ? -15.757 2.131 13.958 1.00 94.81 87 SER A O 1
ATOM 747 N N . LEU A 1 88 ? -15.796 0.302 12.634 1.00 96.00 88 LEU A N 1
ATOM 748 C CA . LEU A 1 88 ? -14.689 0.693 11.764 1.00 96.00 88 LEU A CA 1
ATOM 749 C C . LEU A 1 88 ? -15.207 1.280 10.451 1.00 96.00 88 LEU A C 1
ATOM 751 O O . LEU A 1 88 ? -16.357 1.065 10.062 1.00 96.00 88 LEU A O 1
ATOM 755 N N . ARG A 1 89 ? -14.363 2.047 9.752 1.00 92.75 89 ARG A N 1
ATOM 756 C CA . ARG A 1 89 ? -14.752 2.629 8.463 1.00 92.75 89 ARG A CA 1
ATOM 757 C C . ARG A 1 89 ? -14.806 1.530 7.409 1.00 92.75 89 ARG A C 1
ATOM 759 O O . ARG A 1 89 ? -14.109 0.522 7.492 1.00 92.75 89 ARG A O 1
ATOM 766 N N . LYS A 1 90 ? -15.608 1.743 6.363 1.00 89.81 90 LYS A N 1
ATOM 767 C CA . LYS A 1 90 ? -15.726 0.778 5.265 1.00 89.81 90 LYS A CA 1
ATOM 768 C C . LYS A 1 90 ? -14.350 0.494 4.648 1.00 89.81 90 LYS A C 1
ATOM 770 O O . LYS A 1 90 ? -13.712 1.392 4.093 1.00 89.81 90 LYS A O 1
ATOM 775 N N . GLY A 1 91 ? -13.946 -0.774 4.705 1.00 89.69 91 GLY A N 1
ATOM 776 C CA . GLY A 1 91 ? -12.687 -1.293 4.172 1.00 89.69 91 GLY A CA 1
ATOM 777 C C . GLY A 1 91 ? -11.448 -1.025 5.029 1.00 89.69 91 GLY A C 1
ATOM 778 O O . GLY A 1 91 ? -10.347 -1.290 4.550 1.00 89.69 91 GLY A O 1
ATOM 779 N N . ASP A 1 92 ? -11.607 -0.515 6.253 1.00 94.88 92 ASP A N 1
ATOM 780 C CA . ASP A 1 92 ? -10.590 -0.712 7.288 1.00 94.88 92 ASP A CA 1
ATOM 781 C C . ASP A 1 92 ? -10.467 -2.215 7.604 1.00 94.88 92 ASP A C 1
ATOM 783 O O . ASP A 1 92 ? -11.417 -2.978 7.415 1.00 94.88 92 ASP A O 1
ATOM 787 N N . ALA A 1 93 ? -9.292 -2.641 8.064 1.00 94.25 93 ALA A N 1
ATOM 788 C CA . ALA A 1 93 ? -9.053 -4.027 8.461 1.00 94.25 93 ALA A CA 1
ATOM 789 C C . ALA A 1 93 ? -9.579 -4.317 9.878 1.00 94.25 93 ALA A C 1
ATOM 791 O O . ALA A 1 93 ? -9.878 -3.391 10.631 1.00 94.25 93 ALA A O 1
ATOM 792 N N . PHE A 1 94 ? -9.605 -5.595 10.268 1.00 95.94 94 PHE A N 1
ATOM 793 C CA . PHE A 1 94 ? -9.923 -6.045 11.630 1.00 95.94 94 PHE A CA 1
ATOM 794 C C . PHE A 1 94 ? -11.374 -5.796 12.069 1.00 95.94 94 PHE A C 1
ATOM 796 O O . PHE A 1 94 ? -11.639 -5.540 13.246 1.00 95.94 94 PHE A O 1
ATOM 803 N N . THR A 1 95 ? -12.330 -5.854 11.139 1.00 95.50 95 THR A N 1
ATOM 804 C CA . THR A 1 95 ? -13.764 -5.744 11.462 1.00 95.50 95 THR A CA 1
ATOM 805 C C . THR A 1 95 ? -14.214 -6.832 12.432 1.00 95.50 95 THR A C 1
ATOM 807 O O . THR A 1 95 ? -14.964 -6.548 13.355 1.00 95.50 95 THR A O 1
ATOM 810 N N . GLU A 1 96 ? -13.657 -8.032 12.303 1.00 96.69 96 GLU A N 1
ATOM 811 C CA . GLU A 1 96 ? -13.864 -9.160 13.205 1.00 96.69 96 GLU A CA 1
ATOM 812 C C . GLU A 1 96 ? -13.476 -8.833 14.657 1.00 96.69 96 GLU A C 1
ATOM 814 O O . GLU A 1 96 ? -14.227 -9.126 15.581 1.00 96.69 96 GLU A O 1
ATOM 819 N N . VAL A 1 97 ? -12.370 -8.111 14.869 1.00 97.38 97 VAL A N 1
ATOM 820 C CA . VAL A 1 97 ? -11.942 -7.679 16.211 1.00 97.38 97 VAL A CA 1
ATOM 821 C C . VAL A 1 97 ? -12.899 -6.627 16.776 1.00 97.38 97 VAL A C 1
ATOM 823 O O . VAL A 1 97 ? -13.145 -6.585 17.981 1.00 97.38 97 VAL A O 1
ATOM 826 N N . ALA A 1 98 ? -13.452 -5.760 15.922 1.00 97.56 98 ALA A N 1
ATOM 827 C CA . ALA A 1 98 ? -14.466 -4.797 16.341 1.00 97.56 98 ALA A CA 1
ATOM 828 C C . ALA A 1 98 ? -15.738 -5.507 16.834 1.00 97.56 98 ALA A C 1
ATOM 830 O O . ALA A 1 98 ? -16.287 -5.129 17.870 1.00 97.56 98 ALA A O 1
ATOM 831 N N . ASP A 1 99 ? -16.166 -6.548 16.120 1.00 97.75 99 ASP A N 1
ATOM 832 C CA . ASP A 1 99 ? -17.336 -7.352 16.469 1.00 97.75 99 ASP A CA 1
ATOM 833 C C . ASP A 1 99 ? -17.112 -8.126 17.778 1.00 97.75 99 ASP A C 1
ATOM 835 O O . ASP A 1 99 ? -17.936 -8.032 18.689 1.00 97.75 99 ASP A O 1
ATOM 839 N N . GLU A 1 100 ? -15.957 -8.779 17.939 1.00 98.19 100 GLU A N 1
ATOM 840 C CA . GLU A 1 100 ? -15.577 -9.476 19.178 1.00 98.19 100 GLU A CA 1
ATOM 841 C C . GLU A 1 100 ? -15.524 -8.531 20.393 1.00 98.19 100 GLU A C 1
ATOM 843 O O . GLU A 1 100 ? -15.972 -8.877 21.490 1.00 98.19 100 GLU A O 1
ATOM 848 N N . LEU A 1 101 ? -15.016 -7.306 20.216 1.00 98.12 101 LEU A N 1
ATOM 849 C CA . LEU A 1 101 ? -15.005 -6.292 21.274 1.00 98.12 101 LEU A CA 1
ATOM 850 C C . LEU A 1 101 ? -16.420 -5.836 21.659 1.00 98.12 101 LEU A C 1
ATOM 852 O O . LEU A 1 101 ? -16.702 -5.625 22.842 1.00 98.12 101 LEU A O 1
ATOM 856 N N . ASN A 1 102 ? -17.320 -5.707 20.683 1.00 98.25 102 ASN A N 1
ATOM 857 C CA . ASN A 1 102 ? -18.719 -5.380 20.946 1.00 98.25 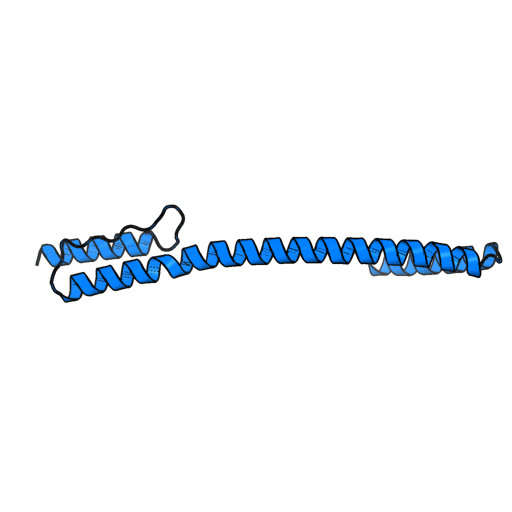102 ASN A CA 1
ATOM 858 C C . ASN A 1 102 ? -19.438 -6.513 21.691 1.00 98.25 102 ASN A C 1
ATOM 860 O O . ASN A 1 102 ? -20.183 -6.236 22.634 1.00 98.25 102 ASN A O 1
ATOM 864 N N . GLU A 1 103 ? -19.185 -7.769 21.317 1.00 98.19 103 GLU A N 1
ATOM 865 C CA . GLU A 1 103 ? -19.718 -8.944 22.013 1.00 98.19 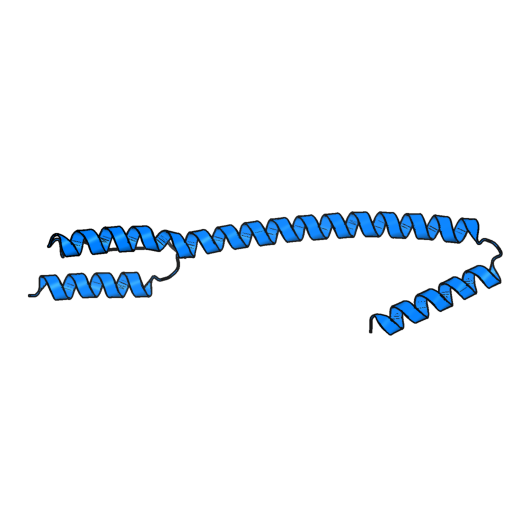103 GLU A CA 1
ATOM 866 C C . GLU A 1 103 ? -19.197 -9.018 23.458 1.00 98.19 103 GLU A C 1
ATOM 868 O O . GLU A 1 103 ? -19.958 -9.272 24.396 1.00 98.19 103 GLU A O 1
ATOM 873 N N . LEU A 1 104 ? -17.908 -8.729 23.673 1.00 97.81 104 LEU A N 1
ATOM 874 C CA . LEU A 1 104 ? -17.326 -8.627 25.012 1.00 97.81 104 LEU A CA 1
ATOM 875 C C . LEU A 1 104 ? -18.056 -7.577 25.861 1.00 97.81 104 LEU A C 1
ATOM 877 O O . LEU A 1 104 ? -18.398 -7.848 27.014 1.00 97.81 104 LEU A O 1
ATOM 881 N N . ALA A 1 105 ? -18.310 -6.391 25.304 1.00 97.88 105 ALA A N 1
ATOM 882 C CA . ALA A 1 105 ? -19.034 -5.329 25.996 1.00 97.88 105 ALA A CA 1
ATOM 883 C C . ALA A 1 105 ? -20.456 -5.764 26.386 1.00 97.88 105 ALA A C 1
ATOM 885 O O . ALA A 1 105 ? -20.917 -5.475 27.490 1.00 97.88 105 ALA A O 1
ATOM 886 N N . GLU A 1 106 ? -21.142 -6.494 25.507 1.00 97.50 106 GLU A N 1
ATOM 887 C CA . GLU A 1 106 ? -22.464 -7.050 25.787 1.00 97.50 106 GLU A CA 1
ATOM 888 C C . GLU A 1 106 ? -22.430 -8.070 26.931 1.00 97.50 106 GLU A C 1
ATOM 890 O O . GLU A 1 106 ? -23.177 -7.916 27.900 1.00 97.50 106 GLU A O 1
ATOM 895 N N . LYS A 1 107 ? -21.505 -9.035 26.900 1.00 97.25 107 LYS A N 1
ATOM 896 C CA . LYS A 1 107 ? -21.336 -10.018 27.986 1.00 97.25 107 LYS A CA 1
ATOM 897 C C . LYS A 1 107 ? -21.001 -9.367 29.329 1.00 97.25 107 LYS A C 1
ATOM 899 O O . LYS A 1 107 ? -21.482 -9.822 30.363 1.00 97.25 107 LYS A O 1
ATOM 904 N N . LEU A 1 108 ? -20.195 -8.304 29.330 1.00 96.06 108 LEU A N 1
ATOM 905 C CA . LEU A 1 108 ? -19.871 -7.553 30.546 1.00 96.06 108 LEU A CA 1
ATOM 906 C C . LEU A 1 108 ? -21.077 -6.789 31.102 1.00 96.06 108 LEU A C 1
ATOM 908 O O . LEU A 1 108 ? -21.190 -6.660 32.313 1.00 96.06 108 LEU A O 1
ATOM 912 N N . SER A 1 109 ? -21.991 -6.321 30.247 1.00 94.44 109 SER A N 1
ATOM 913 C CA . SER A 1 109 ? -23.210 -5.624 30.686 1.00 94.44 109 SER A CA 1
ATOM 914 C C . SER A 1 109 ? -24.267 -6.532 31.327 1.00 94.44 109 SER A C 1
ATOM 916 O O . SER A 1 109 ? -25.177 -6.031 31.981 1.00 94.44 109 SER A O 1
ATOM 918 N N . GLN A 1 110 ? -24.158 -7.847 31.115 1.00 91.50 110 GLN A N 1
ATOM 919 C CA . GLN A 1 110 ? -25.071 -8.865 31.646 1.00 91.50 110 GLN A CA 1
ATOM 920 C C . GLN A 1 110 ? -24.603 -9.463 32.986 1.00 91.50 110 GLN A C 1
ATOM 922 O O . GLN A 1 110 ? -25.324 -10.275 33.564 1.00 91.50 110 GLN A O 1
ATOM 927 N N . ARG A 1 111 ? -23.401 -9.103 33.454 1.00 72.94 111 ARG A N 1
ATOM 928 C CA . ARG A 1 111 ? -22.877 -9.459 34.781 1.00 72.94 111 ARG A CA 1
ATOM 929 C C . ARG A 1 111 ? -23.201 -8.373 35.796 1.00 72.94 111 ARG A C 1
ATOM 931 O O . ARG A 1 111 ? -23.478 -8.758 36.950 1.00 72.94 111 ARG A O 1
#

Sequence (111 aa):
MFTIIYVNFYRFYDLVLELTDLREEVTEILNSYIQGTLVWLLLAFFVYFLITVGISIFFTHRLIGPTYAFRRHIKELTRGNYRSRVSLRKGDAFTEVADELNELAEKLSQR

Foldseek 3Di:
DVVVVVVVVVVVLVVCCVPPVPNPVSVVVVVVVVVVVVVVVVVVVVVVVVVVVVVVVVLVCLACVVVVQVVVQVVCVVVVNLVDAGDGDVSRPDRVVRVVSNVVSVVSVVD